Protein AF-A0A9N9K5L2-F1 (afdb_monomer_lite)

Radius of gyration: 16.6 Å; chains: 1; bounding box: 52×32×49 Å

Foldseek 3Di:
DPPPVVVVLLVVLVVLLVCLLVVPVQCVPPVNVVVQLVSLLVQCLDPPVSSVVSSLSSLLSSCVRVNPVSLVVLVVQLPPPVDDPSSNVSSVVSSVVSVVVVVVVCVVVPDDPVVVVVVVVVVVVVVVVVVVVVVVVD

Secondary structure (DSSP, 8-state):
---THHHHHHHHHHHHHHHHHTT-HHHHSHHHHHHHHHHHHHHTT-SSHHHHHHHHHHHHHHHHHHHHHHHHHHHHHHH-TTS-HHHHHHHHHHHHHHHHHHHHHHTSS---HHHHHHHHHHHHHHHHHHHHHHTT--

InterPro domains:
  IPR016024 Armadillo-type fold [SSF48371] (30-135)
  IPR019451 RNA polymerase II assembly factor Rtp1, C-terminal [PF10363] (1-104)
  IPR021133 HEAT, type 2 [PS50077] (36-74)
  IPR039600 TANGO6/Rtp1 [PTHR20959] (1-109)

Organism: NCBI:txid60492

pLDDT: mean 78.84, std 12.88, range [43.34, 94.94]

Structure (mmCIF, N/CA/C/O backbone):
data_AF-A0A9N9K5L2-F1
#
_entry.id   AF-A0A9N9K5L2-F1
#
loop_
_atom_site.group_PDB
_atom_site.id
_atom_site.type_symbol
_atom_site.label_atom_id
_atom_site.label_alt_id
_atom_site.label_comp_id
_atom_site.label_asym_id
_atom_site.label_entity_id
_atom_site.label_seq_id
_atom_site.pdbx_PDB_ins_code
_atom_site.Cartn_x
_atom_site.Cartn_y
_atom_site.Cartn_z
_atom_site.occupancy
_atom_site.B_iso_or_equiv
_atom_site.auth_seq_id
_atom_site.auth_comp_id
_atom_site.auth_asym_id
_atom_site.auth_atom_id
_atom_site.pdbx_PDB_model_num
ATOM 1 N N . LEU A 1 1 ? 10.107 -1.379 30.019 1.00 46.84 1 LEU A N 1
ATOM 2 C CA . LEU A 1 1 ? 11.072 -1.957 29.066 1.00 46.84 1 LEU A CA 1
ATOM 3 C C . LEU A 1 1 ? 10.679 -1.434 27.699 1.00 46.84 1 LEU A C 1
ATOM 5 O O . LEU A 1 1 ? 9.551 -1.684 27.305 1.00 46.84 1 LEU A O 1
ATOM 9 N N . GLN A 1 2 ? 11.512 -0.605 27.069 1.00 50.81 2 GLN A N 1
ATOM 10 C CA . GLN A 1 2 ? 11.284 -0.206 25.677 1.00 50.81 2 GLN A CA 1
ATOM 11 C C . GLN A 1 2 ? 11.433 -1.458 24.807 1.00 50.81 2 GLN A C 1
ATOM 13 O O . GLN A 1 2 ? 12.368 -2.225 25.016 1.00 50.81 2 GLN A O 1
ATOM 18 N N . ASP A 1 3 ? 10.478 -1.695 23.914 1.00 54.91 3 ASP A N 1
ATOM 19 C CA . ASP A 1 3 ? 10.429 -2.871 23.046 1.00 54.91 3 ASP A CA 1
ATOM 20 C C . ASP A 1 3 ? 11.676 -2.943 22.143 1.00 54.91 3 ASP A C 1
ATOM 22 O O . ASP A 1 3 ? 11.754 -2.268 21.115 1.00 54.91 3 ASP A O 1
ATOM 26 N N . ASP A 1 4 ? 12.638 -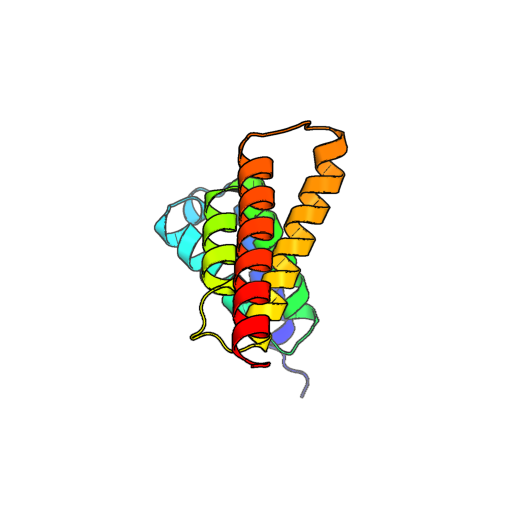3.808 22.484 1.00 61.97 4 ASP A N 1
ATOM 27 C CA . ASP A 1 4 ? 13.828 -4.113 21.660 1.00 61.97 4 ASP A CA 1
ATOM 28 C C . ASP A 1 4 ? 13.464 -4.635 20.252 1.00 61.97 4 ASP A C 1
ATOM 30 O O . ASP A 1 4 ? 14.296 -4.693 19.346 1.00 61.97 4 ASP A O 1
ATOM 34 N N . ILE A 1 5 ? 12.197 -4.995 20.037 1.00 73.44 5 ILE A N 1
ATOM 35 C CA . ILE A 1 5 ? 11.664 -5.533 18.785 1.00 73.44 5 ILE A CA 1
ATOM 36 C C . ILE A 1 5 ? 11.351 -4.420 17.769 1.00 73.44 5 ILE A C 1
ATOM 38 O O . ILE A 1 5 ? 11.424 -4.654 16.559 1.00 73.44 5 ILE A O 1
ATOM 42 N N . LEU A 1 6 ? 11.035 -3.202 18.221 1.00 77.75 6 LEU A N 1
ATOM 43 C CA . LEU A 1 6 ? 10.601 -2.103 17.348 1.00 77.75 6 LEU A CA 1
ATOM 44 C C . LEU A 1 6 ? 11.713 -1.663 16.368 1.00 77.75 6 LEU A C 1
ATOM 46 O O . LEU A 1 6 ? 11.455 -1.625 15.158 1.00 77.75 6 LEU A O 1
ATOM 50 N N . PRO A 1 7 ? 12.974 -1.448 16.807 1.00 81.69 7 PRO A N 1
ATOM 51 C CA . PRO A 1 7 ? 14.074 -1.135 15.892 1.00 81.69 7 PRO A CA 1
ATOM 52 C C . PRO A 1 7 ? 14.360 -2.261 14.888 1.00 81.69 7 PRO A C 1
ATOM 54 O O . PRO A 1 7 ? 14.724 -1.992 13.742 1.00 81.69 7 PRO A O 1
ATOM 57 N N . ILE A 1 8 ? 14.169 -3.521 15.294 1.00 85.88 8 ILE A N 1
ATOM 58 C CA . ILE A 1 8 ? 14.404 -4.699 14.448 1.00 85.88 8 ILE A CA 1
ATOM 59 C C . ILE A 1 8 ? 13.355 -4.771 13.337 1.00 85.88 8 ILE A C 1
ATOM 61 O O . ILE A 1 8 ? 13.717 -4.878 12.163 1.00 85.88 8 ILE A O 1
ATOM 65 N N . LYS A 1 9 ? 12.065 -4.651 13.687 1.00 85.69 9 LYS A N 1
ATOM 66 C CA . LYS A 1 9 ? 10.962 -4.610 12.713 1.00 85.69 9 LYS A CA 1
ATOM 67 C C . LYS A 1 9 ? 11.178 -3.499 11.691 1.00 85.69 9 LYS A C 1
ATOM 69 O O . LYS A 1 9 ? 11.138 -3.749 10.488 1.00 85.69 9 LYS A O 1
ATOM 74 N N . ALA A 1 10 ? 11.474 -2.289 12.162 1.00 86.44 10 ALA A N 1
ATOM 75 C CA . ALA A 1 10 ? 11.693 -1.149 11.284 1.00 86.44 10 ALA A CA 1
ATOM 76 C C . ALA A 1 10 ? 12.873 -1.368 10.330 1.00 86.44 10 ALA A C 1
ATOM 78 O O . ALA A 1 10 ? 12.769 -1.075 9.140 1.00 86.44 10 ALA A O 1
ATOM 79 N N . ARG A 1 11 ? 13.983 -1.933 10.822 1.00 89.69 11 ARG A N 1
ATOM 80 C CA . ARG A 1 11 ? 15.138 -2.254 9.977 1.00 89.69 11 ARG A CA 1
ATOM 81 C C . ARG A 1 11 ? 14.805 -3.303 8.917 1.00 89.69 11 ARG A C 1
ATOM 83 O O . ARG A 1 11 ? 15.251 -3.159 7.783 1.00 89.69 11 ARG A O 1
ATOM 90 N N . GLY A 1 12 ? 13.990 -4.302 9.255 1.00 92.69 12 GLY A N 1
ATOM 91 C CA . GLY A 1 12 ? 13.469 -5.270 8.287 1.00 92.69 12 GLY A CA 1
ATOM 92 C C . GLY A 1 12 ? 12.674 -4.600 7.164 1.00 92.69 12 GLY A C 1
ATOM 93 O O . GLY A 1 12 ? 12.901 -4.890 5.993 1.00 92.69 12 GLY A O 1
ATOM 94 N N . LEU A 1 13 ? 11.811 -3.635 7.497 1.00 93.94 13 LEU A N 1
ATOM 95 C CA . LEU A 1 13 ? 11.052 -2.867 6.500 1.00 93.94 13 LEU A CA 1
ATOM 96 C C . LEU A 1 13 ? 11.947 -2.009 5.606 1.00 93.94 13 LEU A C 1
ATOM 98 O O . LEU A 1 13 ? 11.721 -1.935 4.398 1.00 93.94 13 LEU A O 1
ATOM 102 N N . VAL A 1 14 ? 12.980 -1.388 6.180 1.00 93.19 14 VAL A N 1
ATOM 103 C CA . VAL A 1 14 ? 13.970 -0.623 5.412 1.00 93.19 14 VAL A CA 1
ATOM 104 C C . VAL A 1 14 ? 14.703 -1.526 4.420 1.00 93.19 14 VAL A C 1
ATOM 106 O O . VAL A 1 14 ? 14.790 -1.159 3.250 1.00 93.19 14 VAL A O 1
ATOM 109 N N . MET A 1 15 ? 15.145 -2.707 4.862 1.00 94.44 15 MET A N 1
ATOM 110 C CA . MET A 1 15 ? 15.849 -3.677 4.021 1.00 94.44 15 MET A CA 1
ATOM 111 C C . MET A 1 15 ? 14.959 -4.201 2.889 1.00 94.44 15 MET A C 1
ATOM 113 O O . MET A 1 15 ? 15.373 -4.194 1.735 1.00 94.44 15 MET A O 1
ATOM 117 N N . LEU A 1 16 ? 13.708 -4.577 3.181 1.00 94.94 16 LEU A N 1
ATOM 118 C CA . LEU A 1 16 ? 12.756 -5.005 2.148 1.00 94.94 16 LEU A CA 1
ATOM 119 C C . LEU A 1 16 ? 12.531 -3.915 1.095 1.00 94.94 16 LEU A C 1
ATOM 121 O O . LEU A 1 16 ? 12.519 -4.197 -0.100 1.00 94.94 16 LEU A O 1
ATOM 125 N N . LYS A 1 17 ? 12.387 -2.658 1.526 1.00 93.69 17 LYS A N 1
ATOM 126 C CA . LYS A 1 17 ? 12.249 -1.512 0.620 1.00 93.69 17 LYS A CA 1
ATOM 127 C C . LYS A 1 17 ? 13.502 -1.328 -0.249 1.00 93.69 17 LYS A C 1
ATOM 129 O O . LYS A 1 17 ? 13.366 -1.021 -1.427 1.00 93.69 17 LYS A O 1
ATOM 134 N N . GLU A 1 18 ? 14.702 -1.494 0.304 1.00 94.25 18 GLU A N 1
ATOM 135 C CA . GLU A 1 18 ? 15.957 -1.426 -0.464 1.00 94.25 18 GLU A CA 1
ATOM 136 C C . GLU A 1 18 ? 16.020 -2.522 -1.532 1.00 94.25 18 GLU A C 1
ATOM 138 O O . GLU A 1 18 ? 16.221 -2.201 -2.699 1.00 94.25 18 GLU A O 1
ATOM 143 N N . MET A 1 19 ? 15.693 -3.767 -1.179 1.00 94.69 19 MET A N 1
ATOM 144 C CA . MET A 1 19 ? 15.637 -4.881 -2.134 1.00 94.69 19 MET A CA 1
ATOM 145 C C . MET A 1 19 ? 14.635 -4.635 -3.275 1.00 94.69 19 MET A C 1
ATOM 147 O O . MET A 1 19 ? 14.922 -4.942 -4.431 1.00 94.69 19 MET A O 1
ATOM 151 N N . VAL A 1 20 ? 13.468 -4.048 -2.972 1.00 92.00 20 VAL A N 1
ATOM 152 C CA . VAL A 1 20 ? 12.489 -3.635 -3.996 1.00 92.00 20 VAL A CA 1
ATOM 153 C C . VAL A 1 20 ? 13.106 -2.620 -4.961 1.00 92.00 20 VAL A C 1
ATOM 155 O O . VAL A 1 20 ? 13.010 -2.789 -6.174 1.00 92.00 20 VAL A O 1
ATOM 158 N N . LEU A 1 21 ? 13.745 -1.567 -4.438 1.00 89.06 21 LEU A N 1
ATOM 159 C CA . LEU A 1 21 ? 14.347 -0.506 -5.254 1.00 89.06 21 LEU A CA 1
ATOM 160 C C . LEU A 1 21 ? 15.512 -1.016 -6.112 1.00 89.06 21 LEU A C 1
ATOM 162 O O . LEU A 1 21 ? 15.696 -0.549 -7.236 1.00 89.06 21 LEU A O 1
ATOM 166 N N . GLU A 1 22 ? 16.265 -1.985 -5.599 1.00 92.81 22 GLU A N 1
ATOM 167 C CA . GLU A 1 22 ? 17.366 -2.646 -6.302 1.00 92.81 22 GLU A CA 1
ATOM 168 C C . GLU A 1 22 ? 16.890 -3.679 -7.334 1.00 92.81 22 GLU A C 1
ATOM 170 O O . GLU A 1 22 ? 17.708 -4.195 -8.095 1.00 92.81 22 GLU A O 1
ATOM 175 N N . LYS A 1 23 ? 15.575 -3.943 -7.412 1.00 87.88 23 LYS A N 1
ATOM 176 C CA . LYS A 1 23 ? 14.981 -5.002 -8.244 1.00 87.88 23 LYS A CA 1
ATOM 177 C C . LYS A 1 23 ? 15.637 -6.357 -7.975 1.00 87.88 23 LYS A C 1
ATOM 179 O O . LYS A 1 23 ? 15.965 -7.097 -8.903 1.00 87.88 23 LYS A O 1
ATOM 184 N N . ASP A 1 24 ? 15.857 -6.654 -6.695 1.00 92.75 24 ASP A N 1
ATOM 185 C CA . ASP A 1 24 ? 16.425 -7.926 -6.266 1.00 92.75 24 ASP A CA 1
ATOM 186 C C . ASP A 1 24 ? 15.585 -9.090 -6.818 1.00 92.75 24 ASP A C 1
ATOM 188 O O . ASP A 1 24 ? 14.356 -9.104 -6.698 1.00 92.75 24 ASP A O 1
ATOM 192 N N . ILE A 1 25 ? 16.256 -10.075 -7.422 1.00 88.81 25 ILE A N 1
ATOM 193 C CA . ILE A 1 25 ? 15.616 -11.197 -8.120 1.00 88.81 25 ILE A CA 1
ATOM 194 C C . ILE A 1 25 ? 14.675 -12.007 -7.219 1.00 88.81 25 ILE A C 1
ATOM 196 O O . ILE A 1 25 ? 13.679 -12.551 -7.693 1.00 88.81 25 ILE A O 1
ATOM 200 N N . ILE A 1 26 ? 14.968 -12.074 -5.918 1.00 87.50 26 ILE A N 1
ATOM 201 C CA . ILE A 1 26 ? 14.163 -12.805 -4.940 1.00 87.50 26 ILE A CA 1
ATOM 202 C C . ILE A 1 26 ? 12.843 -12.072 -4.707 1.00 87.50 26 ILE A C 1
ATOM 204 O O . ILE A 1 26 ? 11.796 -12.707 -4.589 1.00 87.50 26 ILE A O 1
ATOM 208 N N . VAL A 1 27 ? 12.882 -10.740 -4.642 1.00 85.19 27 VAL A N 1
ATOM 209 C CA . VAL A 1 27 ? 11.697 -9.908 -4.399 1.00 85.19 27 VAL A CA 1
ATOM 210 C C . VAL A 1 27 ? 10.863 -9.729 -5.665 1.00 85.19 27 VAL A C 1
ATOM 212 O O . VAL A 1 27 ? 9.638 -9.716 -5.566 1.00 85.19 27 VAL A O 1
ATOM 215 N N . ASP A 1 28 ? 11.493 -9.634 -6.838 1.00 86.31 28 ASP A N 1
ATOM 216 C CA . ASP A 1 28 ? 10.799 -9.437 -8.120 1.00 86.31 28 ASP A CA 1
ATOM 217 C C . ASP A 1 28 ? 10.020 -10.689 -8.581 1.00 86.31 28 ASP A C 1
ATOM 219 O O . ASP A 1 28 ? 9.088 -10.616 -9.389 1.00 86.31 28 ASP A O 1
ATOM 223 N N . GLU A 1 29 ? 10.324 -11.863 -8.012 1.00 90.06 29 GLU A N 1
ATOM 224 C CA . GLU A 1 29 ? 9.505 -13.057 -8.205 1.00 90.06 29 GLU A CA 1
ATOM 225 C C . GLU A 1 29 ? 8.051 -12.798 -7.769 1.00 90.06 29 GLU A C 1
ATOM 227 O O . GLU A 1 29 ? 7.771 -12.354 -6.653 1.00 90.06 29 GLU A O 1
ATOM 232 N N . ARG A 1 30 ? 7.091 -13.111 -8.653 1.00 80.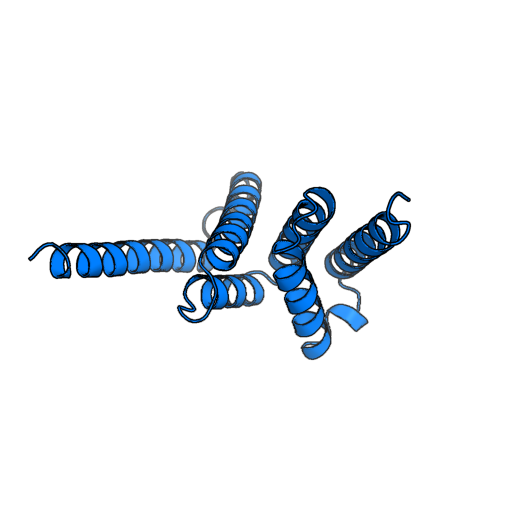94 30 ARG A N 1
ATOM 233 C CA . ARG A 1 30 ? 5.674 -12.723 -8.515 1.00 80.94 30 ARG A CA 1
ATOM 234 C C . ARG A 1 30 ? 5.074 -13.027 -7.140 1.00 80.94 30 ARG A C 1
ATOM 236 O O . ARG A 1 30 ? 4.296 -12.207 -6.647 1.00 80.94 30 ARG A O 1
ATOM 243 N N . ASP A 1 31 ? 5.377 -14.187 -6.571 1.00 87.50 31 ASP A N 1
ATOM 244 C CA . ASP A 1 31 ? 4.812 -14.624 -5.294 1.00 87.50 31 ASP A CA 1
ATOM 245 C C . ASP A 1 31 ? 5.454 -13.904 -4.110 1.00 87.50 31 ASP A C 1
ATOM 247 O O . ASP A 1 31 ? 4.755 -13.524 -3.169 1.00 87.50 31 ASP A O 1
ATOM 251 N N . ASN A 1 32 ? 6.758 -13.638 -4.173 1.00 90.75 32 ASN A N 1
ATOM 252 C CA . ASN A 1 32 ? 7.463 -12.899 -3.131 1.00 90.75 32 ASN A CA 1
ATOM 253 C C . ASN A 1 32 ? 7.101 -11.417 -3.171 1.00 90.75 32 ASN A C 1
ATOM 255 O O . ASN A 1 32 ? 6.841 -10.841 -2.120 1.00 90.75 32 ASN A O 1
ATOM 259 N N . LEU A 1 33 ? 6.929 -10.835 -4.359 1.00 89.56 33 LEU A N 1
ATOM 260 C CA . LEU A 1 33 ? 6.423 -9.473 -4.512 1.00 89.56 33 LEU A CA 1
ATOM 261 C C . LEU A 1 33 ? 5.056 -9.288 -3.836 1.00 89.56 33 LEU A C 1
ATOM 263 O O . LEU A 1 33 ? 4.799 -8.266 -3.201 1.00 89.56 33 LEU A O 1
ATOM 267 N N . ASN A 1 34 ? 4.169 -10.284 -3.950 1.00 89.38 34 ASN A N 1
ATOM 268 C CA . ASN A 1 34 ? 2.873 -10.247 -3.274 1.00 89.38 34 ASN A CA 1
ATOM 269 C C . ASN A 1 34 ? 3.036 -10.315 -1.751 1.00 89.38 34 ASN A C 1
ATOM 271 O O . ASN A 1 34 ? 2.433 -9.508 -1.058 1.00 89.38 34 ASN A O 1
ATOM 275 N N . LYS A 1 35 ? 3.897 -11.205 -1.243 1.00 93.25 35 LYS A N 1
ATOM 276 C CA . LYS A 1 35 ? 4.180 -11.297 0.199 1.00 93.25 35 LYS A CA 1
ATOM 277 C C . LYS A 1 35 ? 4.773 -10.000 0.749 1.00 93.25 35 LYS A C 1
ATOM 279 O O . LYS A 1 35 ? 4.385 -9.564 1.824 1.00 93.25 35 LYS A O 1
ATOM 284 N N . VAL A 1 36 ? 5.699 -9.375 0.021 1.00 93.62 36 VAL A N 1
ATOM 285 C CA . VAL A 1 36 ? 6.312 -8.096 0.413 1.00 93.62 36 VAL A CA 1
ATOM 286 C C . VAL A 1 36 ? 5.264 -6.987 0.458 1.00 93.62 36 VAL A C 1
ATOM 288 O O . VAL A 1 36 ? 5.228 -6.218 1.418 1.00 93.62 36 VAL A O 1
ATOM 291 N N . LEU A 1 37 ? 4.369 -6.932 -0.532 1.00 91.25 37 LEU A N 1
ATOM 292 C CA . LEU A 1 37 ? 3.228 -6.022 -0.496 1.00 91.25 37 LEU A CA 1
ATOM 293 C C . LEU A 1 37 ? 2.340 -6.274 0.728 1.00 91.25 37 LEU A C 1
ATOM 295 O O . LEU A 1 37 ? 2.023 -5.321 1.434 1.00 91.25 37 LEU A O 1
ATOM 299 N N . ASP A 1 38 ? 1.971 -7.526 0.997 1.00 90.69 38 ASP A N 1
ATOM 300 C CA . ASP A 1 38 ? 1.108 -7.878 2.129 1.00 90.69 38 ASP A CA 1
ATOM 301 C C . ASP A 1 38 ? 1.759 -7.490 3.466 1.00 90.69 38 ASP A C 1
ATOM 303 O O . ASP A 1 38 ? 1.089 -6.956 4.349 1.00 90.69 38 ASP A O 1
ATOM 307 N N . ILE A 1 39 ? 3.081 -7.668 3.604 1.00 93.56 39 ILE A N 1
ATOM 308 C CA . ILE A 1 39 ? 3.843 -7.189 4.767 1.00 93.56 39 ILE A CA 1
ATOM 309 C C . ILE A 1 39 ? 3.664 -5.680 4.930 1.00 93.56 39 ILE A C 1
ATOM 311 O O . ILE A 1 39 ? 3.291 -5.228 6.009 1.00 93.56 39 ILE A O 1
ATOM 315 N N . PHE A 1 40 ? 3.893 -4.890 3.881 1.00 92.62 40 PHE A N 1
ATOM 316 C CA . PHE A 1 40 ? 3.764 -3.439 3.989 1.00 92.62 40 PHE A CA 1
ATOM 317 C C . PHE A 1 40 ? 2.322 -2.983 4.238 1.00 92.62 40 PHE A C 1
ATOM 319 O O . PHE A 1 40 ? 2.115 -2.103 5.067 1.00 92.62 40 PHE A O 1
ATOM 326 N N . VAL A 1 41 ? 1.326 -3.602 3.600 1.00 88.94 41 VAL A N 1
ATOM 327 C CA . VAL A 1 41 ? -0.099 -3.322 3.856 1.00 88.94 41 VAL A CA 1
ATOM 328 C C . VAL A 1 41 ? -0.457 -3.587 5.316 1.00 88.94 41 VAL A C 1
ATOM 330 O O . VAL A 1 41 ? -1.144 -2.770 5.923 1.00 88.94 41 VAL A O 1
ATOM 333 N N . ASN A 1 42 ? 0.039 -4.681 5.895 1.00 89.62 42 ASN A N 1
ATOM 334 C CA . ASN A 1 42 ? -0.182 -4.991 7.305 1.00 89.62 42 ASN A CA 1
ATOM 335 C C . ASN A 1 42 ? 0.536 -3.990 8.223 1.00 89.62 42 ASN A C 1
ATOM 337 O O . ASN A 1 42 ? -0.036 -3.532 9.204 1.00 89.62 42 ASN A O 1
ATOM 341 N N . MET A 1 43 ? 1.776 -3.606 7.904 1.00 90.44 43 MET A N 1
ATOM 342 C CA . MET A 1 43 ? 2.566 -2.679 8.731 1.00 90.44 43 MET A CA 1
ATOM 343 C C . MET A 1 43 ? 2.098 -1.224 8.641 1.00 90.44 43 MET A C 1
ATOM 345 O O . MET A 1 43 ? 2.349 -0.440 9.551 1.00 90.44 43 MET A O 1
ATOM 349 N N . VAL A 1 44 ? 1.365 -0.857 7.589 1.00 86.94 44 VAL A N 1
ATOM 350 C CA . VAL A 1 44 ? 0.643 0.420 7.521 1.00 86.94 44 VAL A CA 1
ATOM 351 C C . VAL A 1 44 ? -0.422 0.518 8.621 1.00 86.94 44 VAL A C 1
ATOM 353 O O . VAL A 1 44 ? -0.820 1.614 8.982 1.00 86.94 44 VAL A O 1
ATOM 356 N N . GLN A 1 45 ? -0.855 -0.588 9.217 1.00 83.19 45 GLN A N 1
ATOM 357 C CA . GLN A 1 45 ? -1.877 -0.607 10.272 1.00 83.19 45 GLN A CA 1
ATOM 358 C C . GLN A 1 45 ? -1.271 -0.524 11.677 1.00 83.19 45 GLN A C 1
ATOM 360 O O . GLN A 1 45 ? -2.004 -0.443 12.656 1.00 83.19 45 GLN A O 1
ATOM 365 N N . ASP A 1 46 ? 0.059 -0.539 11.785 1.00 87.19 46 ASP A N 1
ATOM 366 C CA . ASP A 1 46 ? 0.754 -0.531 13.068 1.00 87.19 46 ASP A CA 1
ATOM 367 C C . ASP A 1 46 ? 0.517 0.801 13.808 1.00 87.19 46 ASP A C 1
ATOM 369 O O . ASP A 1 46 ? 0.496 1.877 13.199 1.00 87.19 46 ASP A O 1
ATOM 373 N N . GLU A 1 47 ? 0.281 0.735 15.119 1.00 83.31 47 GLU A N 1
ATOM 374 C CA . GLU A 1 47 ? 0.052 1.913 15.968 1.00 83.31 47 GLU A CA 1
ATOM 375 C C . GLU A 1 47 ? 1.334 2.736 16.155 1.00 83.31 47 GLU A C 1
ATOM 377 O O . GLU A 1 47 ? 1.276 3.948 16.371 1.00 83.31 47 GLU A O 1
ATOM 382 N N . GLU A 1 48 ? 2.500 2.105 16.003 1.00 87.06 48 GLU A N 1
ATOM 383 C CA . GLU A 1 48 ? 3.788 2.773 16.080 1.00 87.06 48 GLU A CA 1
ATOM 384 C C . GLU A 1 48 ? 4.036 3.594 14.810 1.00 87.06 48 GLU A C 1
ATOM 386 O O . GLU A 1 48 ? 4.376 3.065 13.745 1.00 87.06 48 GLU A O 1
ATOM 391 N N . SER A 1 49 ? 3.954 4.924 14.931 1.00 83.19 49 SER A N 1
ATOM 392 C CA . SER A 1 49 ? 4.132 5.875 13.820 1.00 83.19 49 SER A CA 1
ATOM 393 C C . SER A 1 49 ? 5.402 5.634 12.994 1.00 83.19 49 SER A C 1
ATOM 395 O O . SER A 1 49 ? 5.427 5.895 11.791 1.00 83.19 49 SER A O 1
ATOM 397 N N . PHE A 1 50 ? 6.475 5.130 13.615 1.00 86.31 50 PHE A N 1
ATOM 398 C CA . PHE A 1 50 ? 7.715 4.811 12.906 1.00 86.31 50 PHE A CA 1
ATOM 399 C C . PHE A 1 50 ? 7.578 3.587 11.990 1.00 86.31 50 PHE A C 1
ATOM 401 O O . PHE A 1 50 ? 8.116 3.593 10.880 1.00 86.31 50 PHE A O 1
ATOM 408 N N . ILE A 1 51 ? 6.852 2.552 12.419 1.00 89.88 51 ILE A N 1
ATOM 409 C CA . ILE A 1 51 ? 6.564 1.365 11.605 1.00 89.88 51 ILE A CA 1
ATOM 410 C C . ILE A 1 51 ? 5.627 1.750 10.465 1.00 89.88 51 ILE A C 1
ATOM 412 O O . ILE A 1 51 ? 5.962 1.497 9.305 1.00 89.88 51 ILE A O 1
ATOM 416 N N . TYR A 1 52 ? 4.549 2.473 10.785 1.00 86.62 52 TYR A N 1
ATOM 417 C CA . TYR A 1 52 ? 3.630 3.060 9.811 1.00 86.62 52 TYR A CA 1
ATOM 418 C C . TYR A 1 52 ? 4.378 3.798 8.694 1.00 86.62 52 TYR A C 1
ATOM 420 O O . TYR A 1 52 ? 4.256 3.475 7.512 1.00 86.62 52 TYR A O 1
ATOM 428 N N . PHE A 1 53 ? 5.231 4.753 9.067 1.00 85.38 53 PHE A N 1
ATOM 429 C CA . PHE A 1 53 ? 5.935 5.598 8.109 1.00 85.38 53 PHE A CA 1
ATOM 430 C C . PHE A 1 53 ? 6.917 4.818 7.225 1.00 85.38 53 PHE A C 1
ATOM 432 O O . PHE A 1 53 ? 7.031 5.086 6.026 1.00 85.38 53 PHE A O 1
ATOM 439 N N . ASN A 1 54 ? 7.626 3.832 7.786 1.00 90.38 54 ASN A N 1
ATOM 440 C CA . ASN A 1 54 ? 8.495 2.964 6.989 1.00 90.38 54 ASN A CA 1
ATOM 441 C C . ASN A 1 54 ? 7.689 2.067 6.045 1.00 90.38 54 ASN A C 1
ATOM 443 O O . ASN A 1 54 ? 8.132 1.818 4.923 1.00 90.38 54 ASN A O 1
ATOM 447 N N . ALA A 1 55 ? 6.496 1.638 6.455 1.00 90.94 55 ALA A N 1
ATOM 448 C CA . ALA A 1 55 ? 5.622 0.841 5.614 1.00 90.94 55 ALA A CA 1
ATOM 449 C C . ALA A 1 55 ? 5.072 1.636 4.423 1.00 90.94 55 ALA A C 1
ATOM 451 O O . ALA A 1 55 ? 5.149 1.165 3.289 1.00 90.94 55 ALA A O 1
ATOM 452 N N . VAL A 1 56 ? 4.633 2.880 4.642 1.00 85.12 56 VAL A N 1
ATOM 453 C CA . VAL A 1 56 ? 4.195 3.775 3.556 1.00 85.12 56 VAL A CA 1
ATOM 454 C C . VAL A 1 56 ? 5.325 4.037 2.552 1.00 85.12 56 VAL A C 1
ATOM 456 O O . VAL A 1 56 ? 5.112 3.986 1.337 1.00 85.12 56 VAL A O 1
ATOM 459 N N . LYS A 1 57 ? 6.562 4.230 3.031 1.00 87.19 57 LYS A N 1
ATOM 460 C CA . LYS A 1 57 ? 7.748 4.335 2.160 1.00 87.19 57 LYS A CA 1
ATOM 461 C C . LYS A 1 57 ? 8.009 3.057 1.359 1.00 87.19 57 LYS A C 1
ATOM 463 O O . LYS A 1 57 ? 8.419 3.149 0.204 1.00 87.19 57 LYS A O 1
ATOM 468 N N . GLY A 1 58 ? 7.775 1.891 1.956 1.00 91.00 58 GLY A N 1
ATOM 469 C CA . GLY A 1 58 ? 7.838 0.593 1.284 1.00 91.00 58 GLY A CA 1
ATOM 470 C C . GLY A 1 58 ? 6.805 0.443 0.169 1.00 91.00 58 GLY A C 1
ATOM 471 O O . GLY A 1 58 ? 7.161 0.089 -0.952 1.00 91.00 58 GLY A O 1
ATOM 472 N N . LEU A 1 59 ? 5.543 0.793 0.438 1.00 88.69 59 LEU A N 1
ATOM 473 C CA . LEU A 1 59 ? 4.472 0.804 -0.569 1.00 88.69 59 LEU A CA 1
ATOM 474 C C . LEU A 1 59 ? 4.758 1.776 -1.718 1.00 88.69 59 LEU A C 1
ATOM 476 O O . LEU A 1 59 ? 4.513 1.453 -2.884 1.00 88.69 59 LEU A O 1
ATOM 480 N N . SER A 1 60 ? 5.325 2.939 -1.393 1.00 83.56 60 SER A N 1
A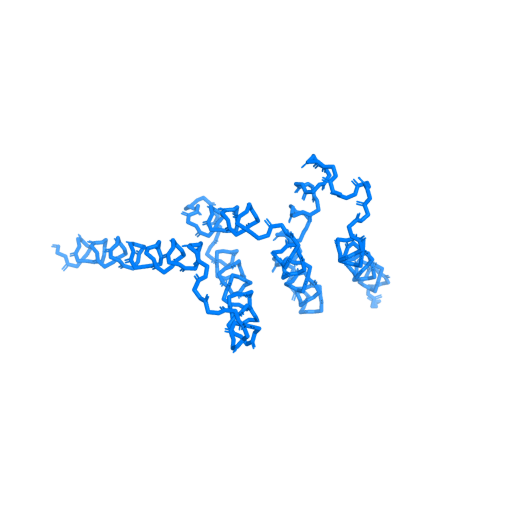TOM 481 C CA . SER A 1 60 ? 5.770 3.908 -2.396 1.00 83.56 60 SER A CA 1
ATOM 482 C C . SER A 1 60 ? 6.857 3.303 -3.288 1.00 83.56 60 SER A C 1
ATOM 484 O O . SER A 1 60 ? 6.738 3.354 -4.505 1.00 83.56 60 SER A O 1
ATOM 486 N N . ALA A 1 61 ? 7.871 2.652 -2.705 1.00 88.44 61 ALA A N 1
ATOM 487 C CA . ALA A 1 61 ? 8.933 1.986 -3.463 1.00 88.44 61 ALA A CA 1
ATOM 488 C C . ALA A 1 61 ? 8.401 0.855 -4.362 1.00 88.44 61 ALA A C 1
ATOM 490 O O . ALA A 1 61 ? 8.800 0.742 -5.518 1.00 88.44 61 ALA A O 1
ATOM 491 N N . LEU A 1 62 ? 7.459 0.048 -3.864 1.00 89.19 62 LEU A N 1
ATOM 492 C CA . LEU A 1 62 ? 6.796 -0.987 -4.663 1.00 89.19 62 LEU A CA 1
ATOM 493 C C . LEU A 1 62 ? 6.060 -0.396 -5.867 1.00 89.19 62 LEU A C 1
ATOM 495 O O . LEU A 1 62 ? 6.104 -0.965 -6.957 1.00 89.19 62 LEU A O 1
ATOM 499 N N . THR A 1 63 ? 5.397 0.744 -5.684 1.00 83.38 63 THR A N 1
ATOM 500 C CA . THR A 1 63 ? 4.692 1.421 -6.775 1.00 83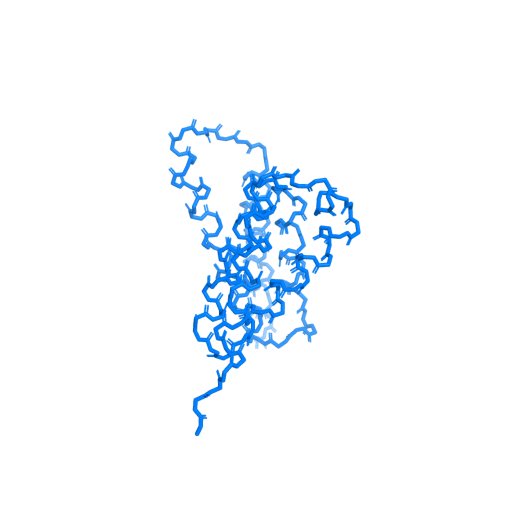.38 63 THR A CA 1
ATOM 501 C C . THR A 1 63 ? 5.658 2.110 -7.738 1.00 83.38 63 THR A C 1
ATOM 503 O O . THR A 1 63 ? 5.434 2.057 -8.942 1.00 83.38 63 THR A O 1
ATOM 506 N N . ASP A 1 64 ? 6.767 2.673 -7.254 1.00 81.62 64 ASP A N 1
ATOM 507 C CA . ASP A 1 64 ? 7.814 3.257 -8.104 1.00 81.62 64 ASP A CA 1
ATOM 508 C C . ASP A 1 64 ? 8.379 2.212 -9.093 1.00 81.62 64 ASP A C 1
ATOM 510 O O . ASP A 1 64 ? 8.685 2.539 -10.241 1.00 81.62 64 ASP A O 1
ATOM 514 N N . ILE A 1 65 ? 8.487 0.944 -8.673 1.00 85.31 65 ILE A N 1
ATOM 515 C CA . ILE A 1 65 ? 9.075 -0.139 -9.480 1.00 85.31 65 ILE A CA 1
ATOM 516 C C . ILE A 1 65 ? 8.032 -0.933 -10.283 1.00 85.31 65 ILE A C 1
ATOM 518 O O . ILE A 1 65 ? 8.260 -1.231 -11.456 1.00 85.31 65 ILE A O 1
ATOM 522 N N . HIS A 1 66 ? 6.891 -1.280 -9.679 1.00 83.00 66 HIS A N 1
ATOM 523 C CA . HIS A 1 66 ? 5.875 -2.170 -10.269 1.00 83.00 66 HIS A CA 1
ATOM 524 C C . HIS A 1 66 ? 4.535 -1.475 -10.576 1.00 83.00 66 HIS A C 1
ATOM 526 O O . HIS A 1 66 ? 3.579 -2.137 -10.998 1.00 83.00 66 HIS A O 1
ATOM 532 N N . GLY A 1 67 ? 4.463 -0.156 -10.373 1.00 80.31 67 GLY A N 1
ATOM 533 C CA . GLY A 1 67 ? 3.415 0.750 -10.843 1.00 80.31 67 GLY A CA 1
ATOM 534 C C . GLY A 1 67 ? 1.991 0.228 -10.687 1.00 80.31 67 GLY A C 1
ATOM 535 O O . GLY A 1 67 ? 1.503 -0.048 -9.588 1.00 80.31 67 GLY A O 1
ATOM 536 N N . GLU A 1 68 ? 1.327 0.089 -11.835 1.00 77.94 68 GLU A N 1
ATOM 537 C CA . GLU A 1 68 ? -0.088 -0.255 -11.983 1.00 77.94 68 GLU A CA 1
ATOM 538 C C . GLU A 1 68 ? -0.507 -1.494 -11.179 1.00 77.94 68 GLU A C 1
ATOM 540 O O . GLU A 1 68 ? -1.571 -1.499 -10.560 1.00 77.94 68 GLU A O 1
ATOM 545 N N . LYS A 1 69 ? 0.329 -2.541 -11.145 1.00 82.81 69 LYS A N 1
ATOM 546 C CA . LYS A 1 69 ? 0.009 -3.793 -10.442 1.00 82.81 69 LYS A CA 1
ATOM 547 C C . LYS A 1 69 ? -0.162 -3.561 -8.942 1.00 82.81 69 LYS A C 1
ATOM 549 O O . LYS A 1 69 ? -1.083 -4.113 -8.343 1.00 82.81 69 LYS A O 1
ATOM 554 N N . ILE A 1 70 ? 0.729 -2.776 -8.341 1.00 85.38 70 ILE A N 1
ATOM 555 C CA . ILE A 1 70 ? 0.695 -2.477 -6.907 1.00 85.38 70 ILE A CA 1
ATOM 556 C C . ILE A 1 70 ? -0.443 -1.508 -6.609 1.00 85.38 70 ILE A C 1
ATOM 558 O O . ILE A 1 70 ? -1.236 -1.769 -5.706 1.00 85.38 70 ILE A O 1
ATOM 562 N N . MET A 1 71 ? -0.607 -0.471 -7.433 1.00 82.88 71 MET A N 1
ATOM 563 C CA . MET A 1 71 ? -1.692 0.495 -7.269 1.00 82.88 71 MET A CA 1
ATOM 564 C C . MET A 1 71 ? -3.074 -0.173 -7.329 1.00 82.88 71 MET A C 1
ATOM 566 O O . MET A 1 71 ? -3.904 0.054 -6.453 1.00 82.88 71 MET A O 1
ATOM 570 N N . LYS A 1 72 ? -3.316 -1.075 -8.293 1.00 83.62 72 LYS A N 1
ATOM 571 C CA . LYS A 1 72 ? -4.575 -1.842 -8.387 1.00 83.62 72 LYS A CA 1
ATOM 572 C C . LYS A 1 72 ? -4.878 -2.641 -7.123 1.00 83.62 72 LYS A C 1
ATOM 574 O O . LYS A 1 72 ? -6.034 -2.725 -6.717 1.00 83.62 72 LYS A O 1
ATOM 579 N N . LYS A 1 73 ? -3.856 -3.211 -6.484 1.00 85.69 73 LYS A N 1
ATOM 580 C CA . LYS A 1 73 ? -4.026 -3.959 -5.235 1.00 85.69 73 LYS A CA 1
ATOM 581 C C . LYS A 1 73 ? -4.333 -3.054 -4.048 1.00 85.69 73 LYS A C 1
ATOM 583 O O . LYS A 1 73 ? -5.247 -3.364 -3.293 1.00 85.69 73 LYS A O 1
ATOM 588 N N . LEU A 1 74 ? -3.628 -1.932 -3.911 1.00 85.44 74 LEU A N 1
ATOM 589 C CA . LEU A 1 74 ? -3.912 -0.949 -2.860 1.00 85.44 74 LEU A CA 1
ATOM 590 C C . LEU A 1 74 ? -5.336 -0.397 -2.992 1.00 85.44 74 LEU A C 1
ATOM 592 O O . LEU A 1 74 ? -6.074 -0.337 -2.013 1.00 85.44 74 LEU A O 1
ATOM 596 N N . MET A 1 75 ? -5.754 -0.086 -4.219 1.00 85.88 75 MET A N 1
ATOM 597 C CA . MET A 1 75 ? -7.120 0.330 -4.531 1.00 85.88 75 MET A CA 1
ATOM 598 C C . MET A 1 75 ? -8.155 -0.742 -4.167 1.00 85.88 75 MET A C 1
ATOM 600 O O . MET A 1 75 ? -9.183 -0.409 -3.584 1.00 85.88 75 MET A O 1
ATOM 604 N N . ALA A 1 76 ? -7.880 -2.021 -4.453 1.00 87.00 76 ALA A N 1
ATOM 605 C CA . ALA A 1 76 ? -8.758 -3.126 -4.067 1.00 87.00 76 ALA A CA 1
ATOM 606 C C . ALA A 1 76 ? -8.924 -3.228 -2.540 1.00 87.00 76 ALA A C 1
ATOM 608 O O . ALA A 1 76 ? -10.042 -3.401 -2.065 1.00 87.00 76 ALA A O 1
ATOM 609 N N . ILE A 1 77 ? -7.841 -3.047 -1.777 1.00 85.12 77 ILE A N 1
ATOM 610 C CA . ILE A 1 77 ? -7.880 -3.030 -0.306 1.00 85.12 77 ILE A CA 1
ATOM 611 C C . ILE A 1 77 ? -8.669 -1.813 0.208 1.00 85.12 77 ILE A C 1
ATOM 613 O O . ILE A 1 77 ? -9.446 -1.929 1.150 1.00 85.12 77 ILE A O 1
ATOM 617 N N . TYR A 1 78 ? -8.518 -0.647 -0.426 1.00 85.81 78 TYR A N 1
ATOM 618 C CA . TYR A 1 78 ? -9.225 0.577 -0.039 1.00 85.81 78 TYR A CA 1
ATOM 619 C C . TYR A 1 78 ? -10.754 0.469 -0.181 1.00 85.81 78 TYR A C 1
ATOM 621 O O . TYR A 1 78 ? -11.507 0.972 0.662 1.00 85.81 78 TYR A O 1
ATOM 629 N N . VAL A 1 79 ? -11.232 -0.167 -1.256 1.00 85.69 79 VAL A N 1
ATOM 630 C CA . VAL A 1 79 ? -12.674 -0.318 -1.528 1.00 85.69 79 VAL A CA 1
ATOM 631 C C . VAL A 1 79 ? -13.300 -1.532 -0.851 1.00 85.69 79 VAL A C 1
ATOM 633 O O . VAL A 1 79 ? -14.526 -1.633 -0.825 1.00 85.69 79 VAL A O 1
ATOM 636 N N . ASP A 1 80 ? -12.489 -2.435 -0.300 1.00 85.44 80 ASP A N 1
ATOM 637 C CA . ASP A 1 80 ? -12.965 -3.622 0.400 1.00 85.44 80 ASP A CA 1
ATOM 638 C C . ASP A 1 80 ? -13.726 -3.225 1.675 1.00 85.44 80 ASP A C 1
ATOM 640 O O . ASP A 1 80 ? -13.155 -2.797 2.678 1.00 85.44 80 ASP A O 1
ATOM 644 N N . GLY A 1 81 ? -15.051 -3.374 1.627 1.00 80.19 81 GLY A N 1
ATOM 645 C CA . GLY A 1 81 ? -15.946 -3.067 2.740 1.00 80.19 81 GLY A CA 1
ATOM 646 C C . GLY A 1 81 ? -15.823 -4.022 3.928 1.00 80.19 81 GLY A C 1
ATOM 647 O O . GLY A 1 81 ? -16.416 -3.741 4.967 1.00 80.19 81 GLY A O 1
ATOM 648 N N . SER A 1 82 ? -15.079 -5.126 3.795 1.00 85.12 82 SER A N 1
ATOM 649 C CA . SER A 1 82 ? -14.767 -6.023 4.912 1.00 85.12 82 SER A CA 1
ATOM 650 C C . SER A 1 82 ? -13.601 -5.525 5.773 1.00 85.12 82 SER A C 1
ATOM 652 O O . SER A 1 82 ? -13.474 -5.938 6.926 1.00 85.12 82 SER A O 1
ATOM 654 N N . GLN A 1 83 ? -12.780 -4.604 5.253 1.00 78.38 83 GLN A N 1
ATOM 655 C CA . GLN A 1 83 ? -11.721 -3.950 6.019 1.00 78.38 83 GLN A CA 1
ATOM 656 C C . GLN A 1 83 ? -12.310 -2.935 7.003 1.00 78.38 83 GLN A C 1
ATOM 658 O O . GLN A 1 83 ? -13.299 -2.254 6.712 1.00 78.38 83 GLN A O 1
ATOM 663 N N . ASN A 1 84 ? -11.668 -2.776 8.164 1.00 83.12 84 ASN A N 1
ATOM 664 C CA . ASN A 1 84 ? -12.044 -1.715 9.095 1.00 83.12 84 ASN A CA 1
ATOM 665 C C . ASN A 1 84 ? -11.784 -0.321 8.470 1.00 83.12 84 ASN A C 1
ATOM 667 O O . ASN A 1 84 ? -11.006 -0.162 7.525 1.00 83.12 84 ASN A O 1
ATOM 671 N N . LEU A 1 85 ? -12.467 0.710 8.979 1.00 80.50 85 LEU A N 1
ATOM 672 C CA . LEU A 1 85 ? -12.343 2.065 8.432 1.00 80.50 85 LEU A CA 1
ATOM 673 C C . LEU A 1 85 ? -10.906 2.600 8.538 1.00 80.50 85 LEU A C 1
ATOM 675 O O . LEU A 1 85 ? -10.434 3.235 7.600 1.00 80.50 85 LEU A O 1
ATOM 679 N N . ASP A 1 86 ? -10.210 2.310 9.639 1.00 79.81 86 ASP A N 1
ATOM 680 C CA . ASP A 1 86 ? -8.840 2.779 9.876 1.00 79.81 86 ASP A CA 1
ATOM 681 C C . ASP A 1 86 ? -7.849 2.227 8.833 1.00 79.81 86 ASP A C 1
ATOM 683 O O . ASP A 1 86 ? -7.102 2.996 8.232 1.00 79.81 86 ASP A O 1
ATOM 687 N N . ASN A 1 87 ? -7.928 0.933 8.493 1.00 77.25 87 ASN A N 1
ATOM 688 C CA . ASN A 1 87 ? -7.144 0.331 7.407 1.00 77.25 87 ASN A CA 1
ATOM 689 C C . ASN A 1 87 ? -7.382 1.035 6.092 1.00 77.25 87 ASN A C 1
ATOM 691 O O . ASN A 1 87 ? -6.441 1.357 5.369 1.00 77.25 87 ASN A O 1
ATOM 695 N N . ARG A 1 88 ? -8.655 1.254 5.763 1.00 83.62 88 ARG A N 1
ATOM 696 C CA . ARG A 1 88 ? -9.031 1.883 4.501 1.00 83.62 88 ARG A CA 1
ATOM 697 C C . ARG A 1 88 ? -8.491 3.308 4.447 1.00 83.62 88 ARG A C 1
ATOM 699 O O . ARG A 1 88 ? -7.955 3.701 3.420 1.00 83.62 88 ARG A O 1
ATOM 706 N N . LEU A 1 89 ? -8.545 4.063 5.543 1.00 84.31 89 LEU A N 1
ATOM 707 C CA . LEU A 1 89 ? -7.982 5.414 5.598 1.00 84.31 89 LEU A CA 1
ATOM 708 C C . LEU A 1 89 ? -6.458 5.415 5.452 1.00 84.31 89 LEU A C 1
ATOM 710 O O . LEU A 1 89 ? -5.939 6.165 4.630 1.00 84.31 89 LEU A O 1
ATOM 714 N N . ARG A 1 90 ? -5.746 4.541 6.166 1.00 81.19 90 ARG A N 1
ATOM 715 C CA . ARG A 1 90 ? -4.279 4.454 6.110 1.00 81.19 90 ARG A CA 1
ATOM 716 C C . ARG A 1 90 ? -3.766 3.971 4.749 1.00 81.19 90 ARG A C 1
ATOM 718 O O . ARG A 1 90 ? -2.798 4.510 4.219 1.00 81.19 90 ARG A O 1
ATOM 725 N N . VAL A 1 91 ? -4.445 3.003 4.128 1.00 83.00 91 VAL A N 1
ATOM 726 C CA . VAL A 1 91 ? -4.158 2.583 2.744 1.00 83.00 91 VAL A CA 1
ATOM 727 C C . VAL A 1 91 ? -4.485 3.707 1.760 1.00 83.00 91 VAL A C 1
ATOM 729 O O . VAL A 1 91 ? -3.714 3.948 0.835 1.00 83.00 91 VAL A O 1
ATOM 732 N N . GLY A 1 92 ? -5.584 4.436 1.975 1.00 84.38 92 GLY A N 1
ATOM 733 C CA . GLY A 1 92 ? -5.932 5.635 1.210 1.00 84.38 92 GLY A CA 1
ATOM 734 C C . GLY A 1 92 ? -4.859 6.723 1.292 1.00 84.38 92 GLY A C 1
ATOM 735 O O . GLY A 1 92 ? -4.508 7.317 0.275 1.00 84.38 92 GLY A O 1
ATOM 736 N N . GLU A 1 93 ? -4.281 6.939 2.474 1.00 81.50 93 GLU A N 1
ATOM 737 C CA . GLU A 1 93 ? -3.163 7.861 2.664 1.00 81.50 93 GLU A CA 1
ATOM 738 C C . GLU A 1 93 ? -1.907 7.375 1.934 1.00 81.50 93 GLU A C 1
ATOM 740 O O . GLU A 1 93 ? -1.274 8.156 1.227 1.00 81.50 93 GLU A O 1
ATOM 745 N N . ALA A 1 94 ? -1.578 6.082 2.011 1.00 78.00 94 ALA A N 1
ATOM 746 C CA . ALA A 1 94 ? -0.456 5.518 1.264 1.00 78.00 94 ALA A CA 1
ATOM 747 C C . ALA A 1 94 ? -0.636 5.667 -0.260 1.00 78.00 94 ALA A C 1
ATOM 749 O O . ALA A 1 94 ? 0.321 6.008 -0.960 1.00 78.00 94 ALA A O 1
ATOM 750 N N . ILE A 1 95 ? -1.857 5.471 -0.777 1.00 81.88 95 ILE A N 1
ATOM 751 C CA . ILE A 1 95 ? -2.212 5.736 -2.181 1.00 81.88 95 ILE A CA 1
ATOM 752 C C . ILE A 1 95 ? -1.997 7.216 -2.508 1.00 81.88 95 ILE A C 1
ATOM 754 O O . ILE A 1 95 ? -1.338 7.527 -3.499 1.00 81.88 95 ILE A O 1
ATOM 758 N N . LEU A 1 96 ? -2.501 8.128 -1.672 1.00 81.06 96 LEU A N 1
ATOM 759 C CA . LEU A 1 96 ? -2.362 9.569 -1.876 1.00 81.06 96 LEU A CA 1
ATOM 760 C C . LEU A 1 96 ? -0.894 10.004 -1.877 1.00 81.06 96 LEU A C 1
ATOM 762 O O . LEU A 1 96 ? -0.479 10.701 -2.798 1.00 81.06 96 LEU A O 1
ATOM 766 N N . GLN A 1 97 ? -0.099 9.561 -0.901 1.00 76.00 97 GLN A N 1
ATOM 767 C CA . GLN A 1 97 ? 1.332 9.867 -0.821 1.00 76.00 97 GLN A CA 1
ATOM 768 C C . GLN A 1 97 ? 2.090 9.317 -2.033 1.00 76.00 97 GLN A C 1
ATOM 770 O O . GLN A 1 97 ? 2.963 9.989 -2.583 1.00 76.00 97 GLN A O 1
ATOM 775 N N . THR A 1 98 ? 1.720 8.123 -2.499 1.00 73.50 98 THR A N 1
ATOM 776 C CA . THR A 1 98 ? 2.292 7.530 -3.710 1.00 73.50 98 THR A CA 1
ATOM 777 C C . THR A 1 98 ? 1.933 8.353 -4.949 1.00 73.50 98 THR A C 1
ATOM 779 O O . THR A 1 98 ? 2.814 8.680 -5.737 1.00 73.50 98 THR A O 1
ATOM 782 N N . ILE A 1 99 ? 0.669 8.762 -5.103 1.00 73.75 99 ILE A N 1
ATOM 783 C CA . ILE A 1 99 ? 0.215 9.619 -6.208 1.00 73.75 99 ILE A CA 1
ATOM 784 C C . ILE A 1 99 ? 0.890 10.990 -6.160 1.00 73.75 99 ILE A C 1
ATOM 786 O O . ILE A 1 99 ? 1.298 11.480 -7.204 1.00 73.75 99 ILE A O 1
ATOM 790 N N . GLN A 1 100 ? 1.023 11.608 -4.985 1.00 71.25 100 GLN A N 1
ATOM 791 C CA . GLN A 1 100 ? 1.690 12.902 -4.808 1.00 71.25 100 GLN A CA 1
ATOM 792 C C . GLN A 1 100 ? 3.165 12.816 -5.187 1.00 71.25 100 GLN A C 1
ATOM 794 O O . GLN A 1 100 ? 3.646 13.637 -5.958 1.00 71.25 100 GLN A O 1
ATOM 799 N N . ARG A 1 101 ? 3.860 11.768 -4.737 1.00 67.44 101 ARG A N 1
ATOM 800 C CA . ARG A 1 101 ? 5.251 11.503 -5.112 1.00 67.44 101 ARG A CA 1
ATOM 801 C C . ARG A 1 101 ? 5.393 11.232 -6.605 1.00 67.44 101 ARG A C 1
ATOM 803 O O . ARG A 1 101 ? 6.300 11.773 -7.232 1.00 67.44 101 ARG A O 1
ATOM 810 N N . CYS A 1 102 ? 4.486 10.450 -7.193 1.00 61.47 102 CYS A N 1
ATOM 811 C CA . CYS A 1 102 ? 4.408 10.338 -8.641 1.00 61.47 102 CYS A CA 1
ATOM 812 C C . CYS A 1 102 ? 4.172 11.720 -9.254 1.00 61.47 102 CYS A C 1
ATOM 814 O O . CYS A 1 102 ? 4.885 12.044 -10.176 1.00 61.47 102 CYS A O 1
ATOM 816 N N . GLY A 1 103 ? 3.270 12.552 -8.729 1.00 57.78 103 GLY A N 1
ATOM 817 C CA . GLY A 1 103 ? 2.963 13.929 -9.148 1.00 57.78 103 GLY A CA 1
ATOM 818 C C . GLY A 1 103 ? 4.177 14.856 -9.193 1.00 57.78 103 GLY A C 1
ATOM 819 O O . GLY A 1 103 ? 4.431 15.507 -10.207 1.00 57.78 103 GLY A O 1
ATOM 820 N N . ASP A 1 104 ? 4.972 14.849 -8.128 1.00 54.19 104 ASP A N 1
ATOM 821 C CA . ASP A 1 104 ? 6.210 15.622 -8.011 1.00 54.19 104 ASP A CA 1
ATOM 822 C C . ASP A 1 104 ? 7.281 15.126 -8.997 1.00 54.19 104 ASP A C 1
ATOM 824 O O . ASP A 1 104 ? 8.056 15.910 -9.550 1.00 54.19 104 ASP A O 1
ATOM 828 N N . VAL A 1 105 ? 7.287 13.821 -9.292 1.00 48.09 105 VAL A N 1
ATOM 829 C CA . VAL A 1 105 ? 8.115 13.213 -10.344 1.00 48.09 105 VAL A CA 1
ATOM 830 C C . VAL A 1 105 ? 7.513 13.450 -11.749 1.00 48.09 105 VAL A C 1
ATOM 832 O O . VAL A 1 105 ? 8.254 13.623 -12.718 1.00 48.09 105 VAL A O 1
ATOM 835 N N . LEU A 1 106 ? 6.184 13.552 -11.875 1.00 43.91 106 LEU A N 1
ATOM 836 C CA . LEU A 1 106 ? 5.373 13.741 -13.091 1.00 43.91 106 LEU A CA 1
ATOM 837 C C . LEU A 1 106 ? 5.492 15.167 -13.650 1.00 43.91 106 LEU A C 1
ATOM 839 O O . LEU A 1 106 ? 5.192 15.368 -14.826 1.00 43.91 106 LEU A O 1
ATOM 843 N N . GLY A 1 107 ? 6.064 16.121 -12.905 1.00 48.47 107 GLY A N 1
ATOM 844 C CA . GLY A 1 107 ? 6.620 17.348 -13.493 1.00 48.47 107 GLY A CA 1
ATOM 845 C C . GLY A 1 107 ? 7.628 17.071 -14.627 1.00 48.47 107 GLY A C 1
ATOM 846 O O . GLY A 1 107 ? 7.849 17.933 -15.475 1.00 48.47 107 GLY A O 1
ATOM 847 N N . LYS A 1 108 ? 8.195 15.853 -14.692 1.00 47.28 108 LYS A N 1
ATOM 848 C CA . LYS A 1 108 ? 9.039 15.360 -15.796 1.00 47.28 108 LYS A CA 1
ATOM 849 C C . LYS A 1 108 ? 8.376 14.321 -16.712 1.00 47.28 108 LYS A C 1
ATOM 851 O O . LYS A 1 108 ? 8.918 14.055 -17.780 1.00 47.28 108 LYS A O 1
ATOM 856 N N . TYR A 1 109 ? 7.231 13.748 -16.340 1.00 43.34 109 TYR A N 1
ATOM 857 C CA . TYR A 1 109 ? 6.573 12.667 -17.086 1.00 43.34 109 TYR A CA 1
ATOM 858 C C . TYR A 1 109 ? 5.112 13.025 -17.339 1.00 43.34 109 TYR A C 1
ATOM 860 O O . TYR A 1 109 ? 4.203 12.653 -16.610 1.00 43.34 109 TYR A O 1
ATOM 868 N N . THR A 1 110 ? 4.872 13.793 -18.388 1.00 47.03 110 THR A N 1
ATOM 869 C CA . THR A 1 110 ? 3.524 14.141 -18.826 1.00 47.03 110 THR A CA 1
ATOM 870 C C . THR A 1 110 ? 2.774 12.873 -19.266 1.00 47.03 110 THR A C 1
ATOM 872 O O . THR A 1 110 ? 3.213 12.175 -20.173 1.00 47.03 110 THR A O 1
ATOM 875 N N . LEU A 1 111 ? 1.621 12.617 -18.636 1.00 53.88 111 LEU A N 1
ATOM 876 C CA . LEU A 1 111 ? 0.500 11.801 -19.130 1.00 53.88 111 LEU A CA 1
ATOM 877 C C . LEU A 1 111 ? 0.839 10.375 -19.596 1.00 53.88 111 LEU A C 1
ATOM 879 O O . LEU A 1 111 ? 0.680 10.028 -20.766 1.00 53.88 111 LEU A O 1
ATOM 883 N N . SER A 1 112 ? 1.192 9.502 -18.660 1.00 59.38 112 SER A N 1
ATOM 884 C CA . SER A 1 112 ? 1.001 8.072 -18.889 1.00 59.38 112 SER A CA 1
ATOM 885 C C . SER A 1 112 ? -0.493 7.713 -18.840 1.00 59.38 112 SER A C 1
ATOM 887 O O . SER A 1 112 ? -1.266 8.271 -18.057 1.00 59.38 112 SER A O 1
ATOM 889 N N . THR A 1 113 ? -0.908 6.749 -19.664 1.00 57.81 113 THR A N 1
ATOM 890 C CA . THR A 1 113 ? -2.292 6.248 -19.749 1.00 57.81 113 THR A CA 1
ATOM 891 C C . THR A 1 113 ? -2.852 5.831 -18.384 1.00 57.81 113 THR A C 1
ATOM 893 O O . THR A 1 113 ? -3.995 6.138 -18.071 1.00 57.81 113 THR A O 1
ATOM 896 N N . TRP A 1 114 ? -2.015 5.247 -17.522 1.00 63.69 114 TRP A N 1
ATOM 897 C CA . TRP A 1 114 ? -2.428 4.758 -16.204 1.00 63.69 114 TRP A CA 1
ATOM 898 C C . TRP A 1 114 ? -2.816 5.866 -15.212 1.00 63.69 114 TRP A C 1
ATOM 900 O O . TRP A 1 114 ? -3.618 5.626 -14.315 1.00 63.69 114 TRP A O 1
ATOM 910 N N . PHE A 1 115 ? -2.287 7.089 -15.354 1.00 65.75 115 PHE A N 1
ATOM 911 C CA . PHE A 1 115 ? -2.690 8.204 -14.490 1.00 65.75 115 PHE A CA 1
ATOM 912 C C . PHE A 1 115 ? -4.134 8.637 -14.778 1.00 65.75 115 PHE A C 1
ATOM 914 O O . PHE A 1 115 ? -4.861 9.013 -13.861 1.00 65.75 115 PHE A O 1
ATOM 921 N N . ARG A 1 116 ? -4.573 8.523 -16.043 1.00 65.56 116 ARG A N 1
ATOM 922 C CA . ARG A 1 116 ? -5.980 8.730 -16.412 1.00 65.56 116 ARG A CA 1
ATOM 923 C C . ARG A 1 116 ? -6.867 7.662 -15.790 1.00 65.56 116 ARG A C 1
ATOM 925 O O . ARG A 1 116 ? -7.852 8.024 -15.167 1.00 65.56 116 ARG A O 1
ATOM 932 N N . ASP A 1 117 ? -6.459 6.395 -15.850 1.00 68.06 117 ASP A N 1
ATOM 933 C CA . ASP A 1 117 ? -7.222 5.295 -15.246 1.00 68.06 117 ASP A CA 1
ATOM 934 C C . ASP A 1 117 ? -7.410 5.484 -13.730 1.00 68.06 117 ASP A C 1
ATOM 936 O O . ASP A 1 117 ? -8.477 5.190 -13.194 1.00 68.06 117 ASP A O 1
ATOM 940 N N . ILE A 1 118 ? -6.400 6.019 -13.029 1.00 67.81 118 ILE A N 1
ATOM 941 C CA . ILE A 1 118 ? -6.512 6.364 -11.603 1.00 67.81 118 ILE A CA 1
ATOM 942 C C . ILE A 1 118 ? -7.495 7.514 -11.386 1.00 67.81 118 ILE A C 1
ATOM 944 O O . ILE A 1 118 ? -8.344 7.420 -10.502 1.00 67.81 118 ILE A O 1
ATOM 948 N N . ILE A 1 119 ? -7.397 8.594 -12.166 1.00 72.19 119 ILE A N 1
ATOM 949 C CA . ILE A 1 119 ? -8.320 9.730 -12.049 1.00 72.19 119 ILE A CA 1
ATOM 950 C C . ILE A 1 119 ? -9.756 9.281 -12.325 1.00 72.19 119 ILE A C 1
ATOM 952 O O . ILE A 1 119 ? -10.645 9.572 -11.526 1.00 72.19 119 ILE A O 1
ATOM 956 N N . ASP A 1 120 ? -9.978 8.530 -13.400 1.00 74.44 120 ASP A N 1
ATOM 957 C CA . ASP A 1 120 ? -11.295 8.014 -13.773 1.00 74.44 120 ASP A CA 1
ATOM 958 C C . ASP A 1 120 ? -11.860 7.103 -12.676 1.00 74.44 120 ASP A C 1
ATOM 960 O O . ASP A 1 120 ? -13.041 7.189 -12.328 1.00 74.44 120 ASP A O 1
ATOM 964 N N . TRP A 1 121 ? -11.013 6.280 -12.055 1.00 76.19 121 TRP A N 1
ATOM 965 C CA . TRP A 1 121 ? -11.403 5.441 -10.926 1.00 76.19 121 TRP A CA 1
ATOM 966 C C . TRP A 1 121 ? -11.775 6.252 -9.678 1.00 76.19 121 TRP A C 1
ATOM 968 O O . TRP A 1 121 ? -12.814 5.989 -9.069 1.00 76.19 121 TRP A O 1
ATOM 978 N N . VAL A 1 122 ? -10.979 7.265 -9.316 1.00 73.31 122 VAL A N 1
ATOM 979 C CA . VAL A 1 122 ? -11.279 8.159 -8.183 1.00 73.31 122 VAL A CA 1
ATOM 980 C C . VAL A 1 122 ? -12.610 8.874 -8.414 1.00 73.31 122 VAL A C 1
ATOM 982 O O . VAL A 1 122 ? -13.458 8.903 -7.522 1.00 73.31 122 VAL A O 1
ATOM 985 N N . LEU A 1 123 ? -12.830 9.402 -9.619 1.00 74.44 123 LEU A N 1
ATOM 986 C CA . LEU A 1 123 ? -14.081 10.065 -9.985 1.00 74.44 123 LEU A CA 1
ATOM 987 C C . LEU A 1 123 ? -15.277 9.109 -9.899 1.00 74.44 123 LEU A C 1
ATOM 989 O O . LEU A 1 123 ? -16.323 9.488 -9.369 1.00 74.44 123 LEU A O 1
ATOM 993 N N . ASN A 1 124 ? -15.116 7.862 -10.348 1.00 79.38 124 ASN A N 1
ATOM 994 C CA . ASN A 1 124 ? -16.163 6.849 -10.255 1.00 79.38 124 ASN A CA 1
ATOM 995 C C . ASN A 1 124 ? -16.506 6.510 -8.793 1.00 79.38 124 ASN A C 1
ATOM 997 O O . ASN A 1 124 ? -17.678 6.449 -8.428 1.00 79.38 124 ASN A O 1
ATOM 1001 N N . ILE A 1 125 ? -15.507 6.367 -7.918 1.00 71.88 125 ILE A N 1
ATOM 1002 C CA . ILE A 1 125 ? -15.742 6.105 -6.489 1.00 71.88 125 ILE A CA 1
ATOM 1003 C C . ILE A 1 125 ? -16.461 7.254 -5.805 1.00 71.88 125 ILE A C 1
ATOM 1005 O O . ILE A 1 125 ? -17.410 7.014 -5.058 1.00 71.88 125 ILE A O 1
ATOM 1009 N N . LEU A 1 126 ? -16.035 8.490 -6.058 1.00 71.44 12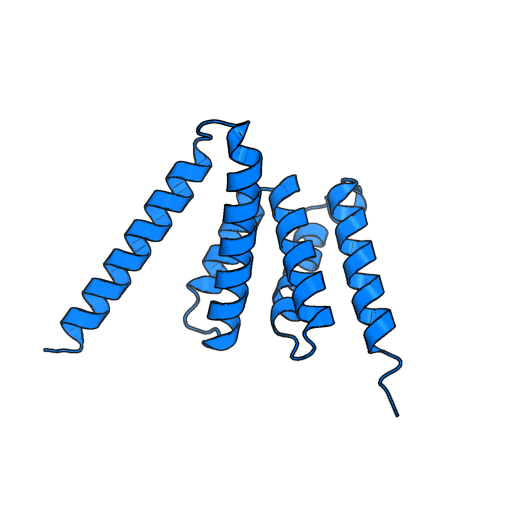6 LEU A N 1
ATOM 1010 C CA . LEU A 1 126 ? -16.698 9.665 -5.499 1.00 71.44 126 LEU A CA 1
ATOM 1011 C C . LEU A 1 126 ? -18.158 9.736 -5.961 1.00 71.44 126 LEU A C 1
ATOM 1013 O O . LEU A 1 126 ? -19.038 10.061 -5.163 1.00 71.44 126 LEU A O 1
ATOM 1017 N N . ASN A 1 127 ? -18.438 9.363 -7.214 1.00 74.00 127 ASN A N 1
ATOM 1018 C CA . ASN A 1 127 ? -19.805 9.291 -7.718 1.00 74.00 127 ASN A CA 1
ATOM 1019 C C . ASN A 1 127 ? -20.627 8.191 -7.016 1.00 74.00 127 ASN A C 1
ATOM 1021 O O . ASN A 1 127 ? -21.742 8.453 -6.569 1.00 74.00 127 ASN A O 1
ATOM 1025 N N . ILE A 1 128 ? -20.056 6.995 -6.825 1.00 73.25 128 ILE A N 1
ATOM 1026 C CA . ILE A 1 128 ? -20.702 5.884 -6.103 1.00 73.25 128 ILE A CA 1
ATOM 1027 C C . ILE A 1 128 ? -21.018 6.272 -4.650 1.00 73.25 128 ILE A C 1
ATOM 1029 O O . ILE A 1 128 ? -22.109 5.987 -4.152 1.00 73.25 128 ILE A O 1
ATOM 1033 N N . GLN A 1 129 ? -20.091 6.941 -3.958 1.00 68.50 129 GLN A N 1
ATOM 1034 C CA . GLN A 1 129 ? -20.320 7.391 -2.582 1.00 68.50 129 GLN A CA 1
ATOM 1035 C C . GLN A 1 129 ? -21.419 8.453 -2.507 1.00 68.50 129 GLN A C 1
ATOM 1037 O O . GLN A 1 129 ? -22.302 8.352 -1.655 1.00 68.50 129 GLN A O 1
ATOM 1042 N N . LYS A 1 130 ? -21.429 9.408 -3.444 1.00 68.56 130 LYS A N 1
ATOM 1043 C CA . LYS A 1 130 ? -22.463 10.445 -3.527 1.00 68.56 130 LYS A CA 1
ATOM 1044 C C . LYS A 1 130 ? -23.856 9.850 -3.747 1.00 68.56 130 LYS A C 1
ATOM 1046 O O . LYS A 1 130 ? -24.809 10.246 -3.080 1.00 68.56 130 LYS A O 1
ATOM 1051 N N . GLU A 1 131 ? -23.984 8.856 -4.624 1.00 72.00 131 GLU A N 1
ATOM 1052 C CA . GLU A 1 131 ? -25.248 8.135 -4.824 1.00 72.00 131 GLU A CA 1
ATOM 1053 C C . GLU A 1 131 ? -25.690 7.369 -3.566 1.00 72.00 131 GLU A C 1
ATOM 1055 O O . GLU A 1 131 ? -26.880 7.337 -3.240 1.00 72.00 131 GLU A O 1
ATOM 1060 N N . ALA A 1 132 ? -24.746 6.779 -2.828 1.00 67.81 132 ALA A N 1
ATOM 1061 C CA . ALA A 1 132 ? -25.026 6.062 -1.586 1.00 67.81 132 ALA A CA 1
ATOM 1062 C C . ALA A 1 132 ? -25.430 6.984 -0.419 1.00 67.81 132 ALA A C 1
ATOM 1064 O O . ALA A 1 132 ? -26.131 6.537 0.490 1.00 67.81 132 ALA A O 1
ATOM 1065 N N . GLU A 1 133 ? -24.987 8.242 -0.401 1.00 67.00 133 GLU A N 1
ATOM 1066 C CA . GLU A 1 133 ? -25.415 9.246 0.583 1.00 67.00 133 GLU A CA 1
ATOM 1067 C C . GLU A 1 133 ? -26.812 9.789 0.273 1.00 67.00 133 GLU A C 1
ATOM 1069 O O . GLU A 1 133 ? -27.656 9.844 1.166 1.00 67.00 133 GLU A O 1
ATOM 1074 N N . VAL A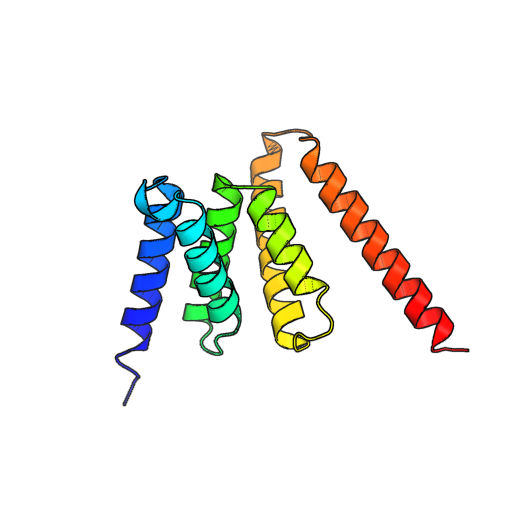 1 134 ? -27.107 10.085 -0.998 1.00 73.19 134 VAL A N 1
ATOM 1075 C CA . VAL A 1 134 ? -28.442 10.543 -1.429 1.00 73.19 134 VAL A CA 1
ATOM 1076 C C . VAL A 1 134 ? -29.527 9.520 -1.073 1.00 73.19 134 VAL A C 1
ATOM 1078 O O . VAL A 1 134 ? -30.584 9.892 -0.568 1.00 73.19 134 VAL A O 1
ATOM 1081 N N . ARG A 1 135 ? -29.247 8.223 -1.252 1.00 63.28 135 ARG A N 1
ATOM 1082 C CA . ARG A 1 135 ? -30.172 7.127 -0.902 1.00 63.28 135 ARG A CA 1
ATOM 1083 C C . ARG A 1 135 ? -30.349 6.894 0.601 1.00 63.28 135 ARG A C 1
ATOM 1085 O O . ARG A 1 135 ? -31.277 6.196 0.982 1.00 63.28 135 ARG A O 1
ATOM 1092 N N . ARG A 1 136 ? -29.446 7.402 1.445 1.00 66.38 136 ARG A N 1
ATOM 1093 C CA . ARG A 1 136 ? -29.529 7.283 2.914 1.00 66.38 136 ARG A CA 1
ATOM 1094 C C . ARG A 1 136 ? -30.168 8.507 3.575 1.00 66.38 136 ARG A C 1
ATOM 1096 O O . ARG A 1 136 ? -30.570 8.417 4.728 1.00 66.38 136 ARG A O 1
ATOM 1103 N N . GLY A 1 137 ? -30.240 9.632 2.861 1.00 57.41 137 GLY A N 1
ATOM 1104 C CA . GLY A 1 137 ? -30.904 10.865 3.295 1.00 57.41 137 GLY A CA 1
ATOM 1105 C C . GLY A 1 137 ? -32.354 11.026 2.814 1.00 57.41 137 GLY A C 1
ATOM 1106 O O . GLY A 1 137 ? -32.913 12.107 2.990 1.00 57.41 137 GLY A O 1
ATOM 1107 N N . THR A 1 138 ? -32.939 9.995 2.193 1.00 48.50 138 THR A N 1
ATOM 1108 C CA . THR A 1 138 ? -34.357 9.903 1.784 1.00 48.50 138 THR A CA 1
ATOM 1109 C C . THR A 1 138 ? -35.035 8.747 2.499 1.00 48.50 138 THR A C 1
ATOM 1111 O O . THR A 1 138 ? -36.248 8.881 2.770 1.00 48.50 138 THR A O 1
#

Sequence (138 aa):
LQDDILPIKARGLVMLKEMVLEKDIIVDERDNLNKVLDIFVNMVQDEESFIYFNAVKGLSALTDIHGEKIMKKLMAIYVDGSQNLDNRLRVGEAILQTIQRCGDVLGKYTLSTWFRDIIDWVLNILNIQKEAEVRRGT